Protein AF-A0A7J8LMG2-F1 (afdb_monomer)

Sequence (38 aa):
MLNGKDNNGFGWDEHRQLIIDEDAVWNSYISQKIEPLE

Organism: NCBI: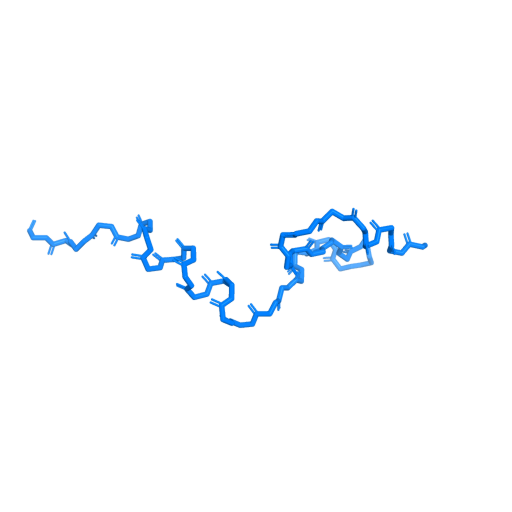txid34289

Solvent-accessible surface area (backbone atoms only — not comparable to full-atom values): 2640 Å² total; per-residue (Å²): 129,80,83,84,80,61,99,69,68,61,45,71,39,83,92,73,75,40,80,44,64,48,70,70,57,55,49,50,55,49,63,72,66,54,70,80,89,123

Structure (mmCIF, N/CA/C/O backbone):
data_AF-A0A7J8LMG2-F1
#
_entry.id   AF-A0A7J8LMG2-F1
#
loop_
_atom_site.group_PDB
_atom_site.id
_atom_site.type_symbol
_atom_site.label_atom_id
_atom_site.label_alt_id
_atom_site.label_comp_id
_atom_site.label_asym_id
_atom_site.label_entity_id
_atom_site.label_seq_id
_atom_site.pdbx_PDB_ins_code
_atom_site.Cartn_x
_atom_site.Cartn_y
_atom_site.Cartn_z
_atom_site.occupancy
_atom_site.B_iso_or_equiv
_atom_site.auth_seq_id
_atom_site.auth_comp_id
_atom_site.auth_asym_id
_atom_site.auth_atom_id
_atom_site.pdbx_PDB_model_num
ATOM 1 N N . MET A 1 1 ? 10.072 -1.767 -12.720 1.00 46.19 1 MET A N 1
ATOM 2 C CA . MET A 1 1 ? 8.844 -2.523 -13.031 1.00 46.19 1 MET A CA 1
ATOM 3 C C . MET A 1 1 ? 8.080 -2.637 -11.730 1.00 46.19 1 MET A C 1
ATOM 5 O O . MET A 1 1 ? 8.589 -3.272 -10.819 1.00 46.19 1 MET A O 1
ATOM 9 N N . LEU A 1 2 ? 6.935 -1.963 -11.608 1.00 54.53 2 LEU A N 1
ATOM 10 C CA . LEU A 1 2 ? 5.984 -2.275 -10.546 1.00 54.53 2 LEU A CA 1
ATOM 11 C C . LEU A 1 2 ? 5.414 -3.643 -10.926 1.00 54.53 2 LEU A C 1
ATOM 13 O O . LEU A 1 2 ? 4.611 -3.730 -11.853 1.00 54.53 2 LEU A O 1
ATOM 17 N N . ASN A 1 3 ? 5.911 -4.720 -10.319 1.00 53.22 3 ASN A N 1
ATOM 18 C CA . ASN A 1 3 ? 5.357 -6.060 -10.513 1.00 53.22 3 ASN A CA 1
ATOM 19 C C . ASN A 1 3 ? 4.017 -6.140 -9.764 1.00 53.22 3 ASN A C 1
ATOM 21 O O . ASN A 1 3 ? 3.878 -6.826 -8.761 1.00 53.22 3 ASN A O 1
ATOM 25 N N . GLY A 1 4 ? 3.041 -5.364 -10.242 1.00 53.88 4 GLY A N 1
ATOM 26 C CA . GLY A 1 4 ? 1.681 -5.261 -9.726 1.00 53.88 4 GLY A CA 1
ATOM 27 C C . GLY A 1 4 ? 0.849 -6.450 -10.175 1.00 53.88 4 GLY A C 1
ATOM 28 O O . GLY A 1 4 ? -0.033 -6.320 -11.023 1.00 53.88 4 GLY A O 1
ATOM 29 N N . LYS A 1 5 ? 1.165 -7.628 -9.642 1.00 53.62 5 LYS A N 1
ATOM 30 C CA . LYS A 1 5 ? 0.296 -8.793 -9.783 1.00 53.62 5 LYS A CA 1
ATOM 31 C C . LYS A 1 5 ? 0.164 -9.593 -8.498 1.00 53.62 5 LYS A C 1
ATOM 33 O O . LYS A 1 5 ? 0.039 -10.807 -8.553 1.00 53.62 5 LYS A O 1
ATOM 38 N N . ASP A 1 6 ? 0.088 -8.878 -7.382 1.00 50.00 6 ASP A N 1
ATOM 39 C CA . ASP A 1 6 ? -0.442 -9.414 -6.137 1.00 50.00 6 ASP A CA 1
ATOM 40 C C . ASP A 1 6 ? -1.752 -8.664 -5.859 1.00 50.00 6 ASP A C 1
ATOM 42 O O . ASP A 1 6 ? -1.792 -7.438 -5.782 1.00 50.00 6 ASP A O 1
ATOM 46 N N . ASN A 1 7 ? -2.853 -9.414 -5.847 1.00 54.06 7 ASN A N 1
ATOM 47 C CA . ASN A 1 7 ? -4.245 -8.970 -5.986 1.00 54.06 7 ASN A CA 1
ATOM 48 C C . ASN A 1 7 ? -4.814 -8.216 -4.764 1.00 54.06 7 ASN A C 1
ATOM 50 O O . ASN A 1 7 ? -5.915 -8.533 -4.319 1.00 54.06 7 ASN A O 1
ATOM 54 N N . ASN A 1 8 ? -4.087 -7.250 -4.201 1.00 61.25 8 ASN A N 1
ATOM 55 C CA . ASN A 1 8 ? -4.437 -6.656 -2.908 1.00 61.25 8 ASN A CA 1
ATOM 56 C C . ASN A 1 8 ? -4.619 -5.129 -2.908 1.00 61.25 8 ASN A C 1
ATOM 58 O O . ASN A 1 8 ? -4.737 -4.562 -1.831 1.00 61.25 8 ASN A O 1
ATOM 62 N N . GLY A 1 9 ? -4.638 -4.457 -4.065 1.00 71.44 9 GLY A N 1
ATOM 63 C CA . GLY A 1 9 ? -4.794 -2.990 -4.161 1.00 71.44 9 GLY A CA 1
ATOM 64 C C . GLY A 1 9 ? -3.518 -2.201 -3.843 1.00 71.44 9 GLY A C 1
ATOM 65 O O . GLY A 1 9 ? -3.232 -1.196 -4.483 1.00 71.44 9 GLY A O 1
ATOM 66 N N . PHE A 1 10 ? -2.675 -2.735 -2.960 1.00 74.94 10 PHE A N 1
ATOM 67 C CA . PHE A 1 10 ? -1.420 -2.114 -2.554 1.00 74.94 10 PHE A CA 1
ATOM 68 C C . PHE A 1 10 ? -0.279 -2.326 -3.559 1.00 74.94 10 PHE A C 1
ATOM 70 O O . PHE A 1 10 ? 0.034 -3.451 -3.954 1.00 74.94 10 PHE A O 1
ATOM 77 N N . 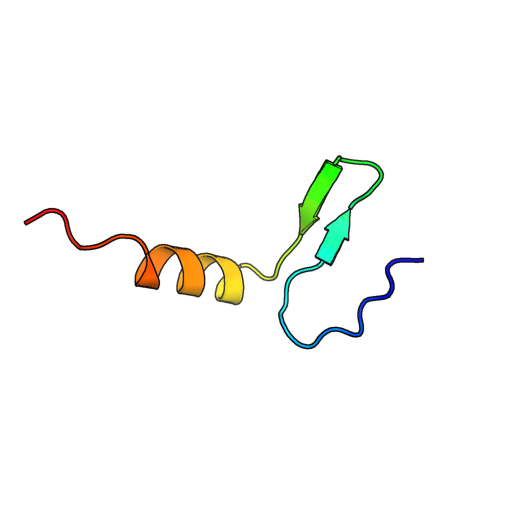GLY A 1 11 ? 0.414 -1.240 -3.894 1.00 82.56 11 GLY A N 1
ATOM 78 C CA . GLY A 1 11 ? 1.693 -1.211 -4.597 1.00 82.56 11 GLY A CA 1
ATOM 79 C C . GLY A 1 11 ? 2.763 -0.470 -3.792 1.00 82.56 11 GLY A C 1
ATOM 80 O O . GLY A 1 11 ? 2.465 0.334 -2.913 1.00 82.56 11 GLY A O 1
ATOM 81 N N . TRP A 1 12 ? 4.033 -0.727 -4.095 1.00 85.56 12 TRP A N 1
ATOM 82 C CA . TRP A 1 12 ? 5.166 -0.027 -3.486 1.00 85.56 12 TRP A CA 1
ATOM 83 C C . TRP A 1 12 ? 5.862 0.868 -4.514 1.00 85.56 12 TRP A C 1
ATOM 85 O O . TRP A 1 12 ? 6.236 0.401 -5.591 1.00 85.56 12 TRP A O 1
ATOM 95 N N . ASP A 1 13 ? 6.041 2.149 -4.189 1.00 84.50 13 ASP A N 1
ATOM 96 C CA . ASP A 1 13 ? 6.817 3.101 -4.986 1.00 84.50 13 ASP A CA 1
ATOM 97 C C . ASP A 1 13 ? 8.252 3.198 -4.463 1.00 84.50 13 ASP A C 1
ATOM 99 O O . ASP A 1 13 ? 8.538 3.881 -3.478 1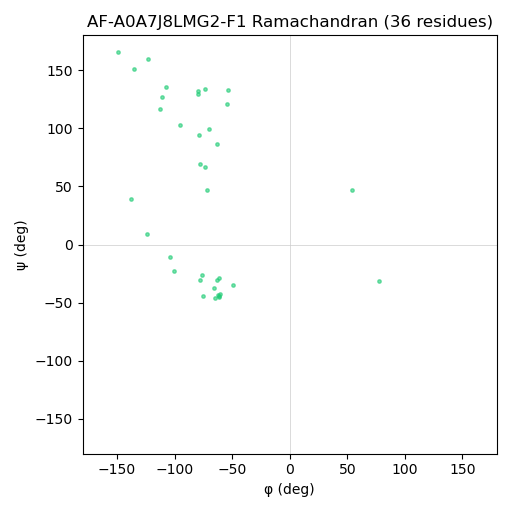.00 84.50 13 ASP A O 1
ATOM 103 N N . GLU A 1 14 ? 9.172 2.554 -5.180 1.00 86.50 14 GLU A N 1
ATOM 104 C CA . GLU A 1 14 ? 10.603 2.535 -4.864 1.00 86.50 14 GLU A CA 1
ATOM 105 C C . GLU A 1 14 ? 11.261 3.923 -4.892 1.00 86.50 14 GLU A C 1
ATOM 107 O O . GLU A 1 14 ? 12.239 4.160 -4.185 1.00 86.50 14 GLU A O 1
ATOM 112 N N . HIS A 1 15 ? 10.756 4.868 -5.692 1.00 88.62 15 HIS A N 1
ATOM 113 C CA . HIS A 1 15 ? 11.364 6.198 -5.802 1.00 88.62 15 HIS A CA 1
ATOM 114 C C . HIS A 1 15 ? 11.012 7.091 -4.622 1.00 88.62 15 HIS A C 1
ATOM 116 O O . HIS A 1 15 ? 11.786 7.975 -4.254 1.00 88.62 15 HIS A O 1
ATOM 122 N N . ARG A 1 16 ? 9.830 6.873 -4.051 1.00 86.44 16 ARG A N 1
ATOM 123 C CA . ARG A 1 16 ? 9.318 7.661 -2.932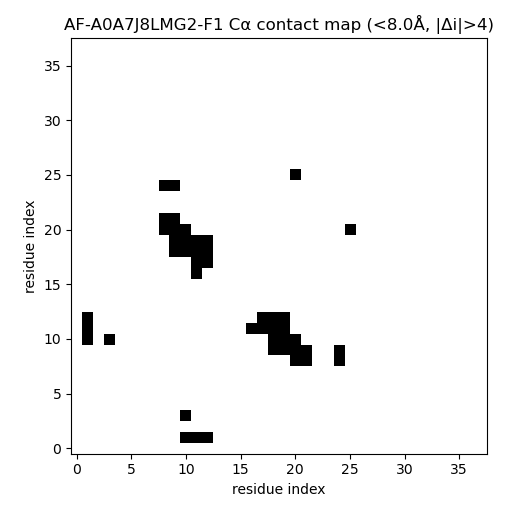 1.00 86.44 16 ARG A CA 1
ATOM 124 C C . ARG A 1 16 ? 9.418 6.930 -1.603 1.00 86.44 16 ARG A C 1
ATOM 126 O O . ARG A 1 16 ? 9.241 7.572 -0.576 1.00 86.44 16 ARG A O 1
ATOM 133 N N . GLN A 1 17 ? 9.739 5.634 -1.630 1.00 84.44 17 GLN A N 1
ATOM 134 C CA . GLN A 1 17 ? 9.752 4.752 -0.464 1.00 84.44 17 GLN A CA 1
ATOM 135 C C . GLN A 1 17 ? 8.397 4.795 0.267 1.00 84.44 17 GLN A C 1
ATOM 137 O O . GLN A 1 17 ? 8.331 4.986 1.481 1.00 84.44 17 GLN A O 1
ATOM 142 N N . LEU A 1 18 ? 7.306 4.685 -0.501 1.00 83.62 18 LEU A N 1
ATOM 143 C CA . LEU A 1 18 ? 5.929 4.813 -0.017 1.00 83.62 18 LEU A CA 1
ATOM 144 C C . LEU A 1 18 ? 5.027 3.712 -0.577 1.00 83.62 18 LEU A C 1
ATOM 146 O O . LEU A 1 18 ? 5.214 3.238 -1.697 1.00 83.62 18 LEU A O 1
ATOM 150 N N . ILE A 1 19 ? 4.001 3.362 0.201 1.00 81.44 19 ILE A N 1
ATOM 151 C CA . ILE A 1 19 ? 2.896 2.517 -0.255 1.00 81.44 19 ILE A CA 1
ATOM 152 C C . ILE A 1 19 ? 1.931 3.394 -1.057 1.00 81.44 19 ILE A C 1
ATOM 154 O O . ILE A 1 19 ? 1.528 4.462 -0.597 1.00 81.44 19 ILE A O 1
ATOM 158 N N . ILE A 1 20 ? 1.574 2.935 -2.251 1.00 80.94 20 ILE A N 1
ATOM 159 C CA . ILE A 1 20 ? 0.507 3.495 -3.078 1.00 80.94 20 ILE A CA 1
ATOM 160 C C . ILE A 1 20 ? -0.655 2.509 -3.039 1.00 80.94 20 ILE A C 1
ATOM 162 O O . ILE A 1 20 ? -0.445 1.307 -3.170 1.00 80.94 20 ILE A O 1
ATOM 166 N N . ASP A 1 21 ? -1.868 3.011 -2.870 1.00 80.69 21 ASP A N 1
ATOM 167 C CA . ASP A 1 21 ? -3.076 2.194 -2.847 1.00 80.69 21 ASP A CA 1
ATOM 168 C C . ASP A 1 21 ? -4.266 2.989 -3.393 1.00 80.69 21 ASP A C 1
ATOM 170 O O . ASP A 1 21 ? -4.198 4.214 -3.531 1.00 80.69 21 ASP A O 1
ATOM 174 N N . GLU A 1 22 ? -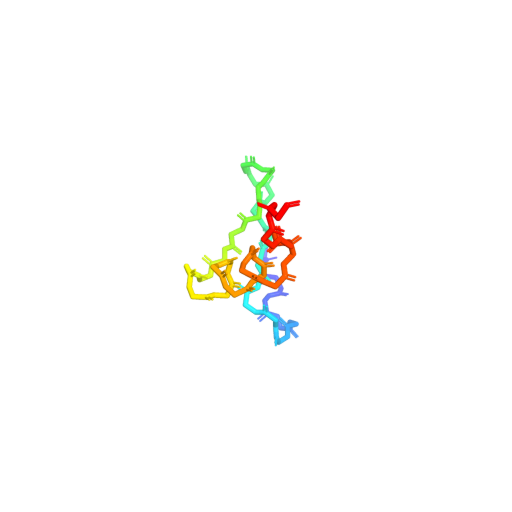5.352 2.292 -3.708 1.00 81.56 22 GLU A N 1
ATOM 175 C CA . GLU A 1 22 ? -6.642 2.919 -3.957 1.00 81.56 22 GLU A CA 1
ATOM 176 C C . GLU A 1 22 ? -7.254 3.389 -2.632 1.00 81.56 22 GLU A C 1
ATOM 178 O O . GLU A 1 22 ? -7.325 2.631 -1.664 1.00 81.56 22 GLU A O 1
ATOM 183 N N . ASP A 1 23 ? -7.774 4.621 -2.595 1.00 78.69 23 ASP A N 1
ATOM 184 C CA . ASP A 1 23 ? -8.356 5.222 -1.382 1.00 78.69 23 ASP A CA 1
ATOM 185 C C . ASP A 1 23 ? -9.374 4.299 -0.686 1.00 78.69 23 ASP A C 1
ATOM 187 O O . ASP A 1 23 ? -9.466 4.264 0.540 1.00 78.69 23 ASP A O 1
ATOM 191 N N . ALA A 1 24 ? -10.144 3.523 -1.455 1.00 76.50 24 ALA A N 1
ATOM 192 C CA . ALA A 1 24 ? -11.137 2.591 -0.928 1.00 76.50 24 ALA A CA 1
ATOM 193 C C . ALA A 1 24 ? -10.522 1.431 -0.120 1.00 76.50 24 ALA A C 1
ATOM 195 O O . ALA A 1 24 ? -11.094 1.016 0.892 1.00 76.50 24 ALA A O 1
ATOM 196 N N . VAL A 1 25 ? -9.365 0.922 -0.541 1.00 79.31 25 VAL A N 1
ATOM 197 C CA . VAL A 1 25 ? -8.671 -0.199 0.104 1.00 79.31 25 VAL A CA 1
ATOM 198 C C . VAL A 1 25 ? -7.997 0.285 1.393 1.00 79.31 25 VAL A C 1
ATOM 200 O O . VAL A 1 25 ? -8.201 -0.311 2.458 1.00 79.31 25 VAL A O 1
ATOM 203 N N . TRP A 1 26 ? -7.330 1.440 1.344 1.00 81.00 26 TRP A N 1
ATOM 204 C CA . TRP A 1 26 ? -6.729 2.079 2.515 1.00 81.00 26 TRP A CA 1
ATOM 205 C C . TRP A 1 26 ? -7.767 2.444 3.580 1.00 81.00 26 TRP A C 1
ATOM 207 O O . TRP A 1 26 ? -7.588 2.139 4.763 1.00 81.00 26 TRP A O 1
ATOM 217 N N . ASN A 1 27 ? -8.897 3.025 3.162 1.00 78.38 27 ASN A N 1
ATOM 218 C CA . ASN A 1 27 ? -9.996 3.359 4.065 1.00 78.38 27 ASN A CA 1
ATOM 219 C C . ASN A 1 27 ? -10.565 2.110 4.747 1.00 78.38 27 ASN A C 1
ATOM 221 O O . ASN A 1 27 ? -10.778 2.129 5.955 1.00 78.38 27 ASN A O 1
ATOM 225 N N . SER A 1 28 ? -10.750 1.004 4.017 1.00 79.12 28 SER A N 1
ATOM 226 C CA . SER A 1 28 ? -11.218 -0.255 4.608 1.00 79.12 28 SER A CA 1
ATOM 227 C C . SER A 1 28 ? -10.239 -0.808 5.650 1.00 79.12 28 SER A C 1
ATOM 229 O O . SER A 1 28 ? -10.663 -1.207 6.735 1.00 79.12 28 SER A O 1
ATOM 231 N N . TYR A 1 29 ? -8.933 -0.788 5.361 1.00 76.31 29 TYR A N 1
ATOM 232 C CA . TYR A 1 29 ? -7.905 -1.245 6.299 1.00 76.31 29 TYR A CA 1
ATOM 233 C C . TYR A 1 29 ? -7.893 -0.415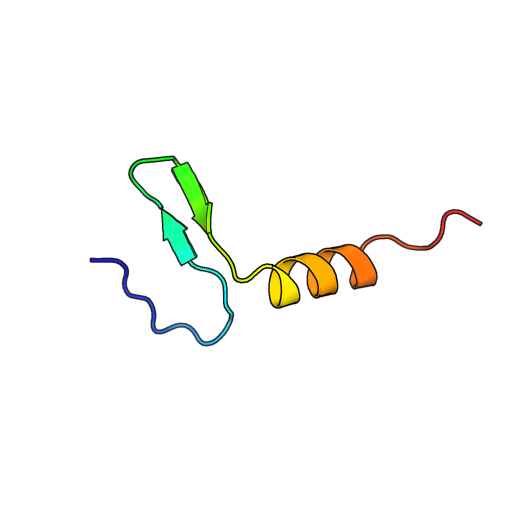 7.589 1.00 76.31 29 TYR A C 1
ATOM 235 O O . TYR A 1 29 ? -7.853 -0.973 8.687 1.00 76.31 29 T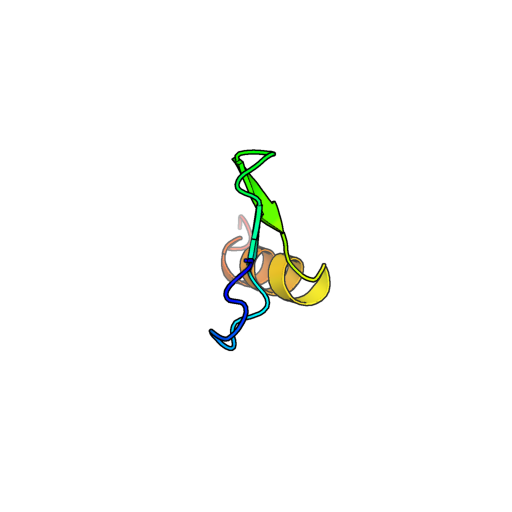YR A O 1
ATOM 243 N N . ILE A 1 30 ? -7.980 0.913 7.473 1.00 78.62 30 ILE A N 1
ATOM 244 C CA . ILE A 1 30 ? -8.047 1.810 8.632 1.00 78.62 30 ILE A CA 1
ATOM 245 C C . ILE A 1 30 ? -9.340 1.585 9.418 1.00 78.62 30 ILE A C 1
ATOM 247 O O . ILE A 1 30 ? -9.290 1.446 10.638 1.00 78.62 30 ILE A O 1
ATOM 251 N N . SER A 1 31 ? -10.488 1.502 8.743 1.00 76.62 31 SER A N 1
ATOM 252 C CA . SER A 1 31 ? -11.781 1.286 9.399 1.00 76.62 31 SER A CA 1
ATOM 253 C C . SER A 1 31 ? -11.870 -0.054 10.130 1.00 76.62 31 SER A C 1
ATOM 255 O O . SER A 1 31 ? -12.557 -0.137 11.139 1.00 76.62 31 SER A O 1
ATOM 257 N N . GLN A 1 32 ? -11.181 -1.096 9.657 1.00 73.31 32 GLN A N 1
ATOM 258 C CA . GLN A 1 32 ? -11.112 -2.384 10.356 1.00 73.31 32 GLN A CA 1
ATOM 259 C C . GLN A 1 32 ? -10.162 -2.365 11.560 1.00 73.31 32 GLN A C 1
ATOM 261 O O . GLN A 1 32 ? -10.310 -3.181 12.466 1.00 73.31 32 GLN A O 1
ATOM 266 N N . LYS A 1 33 ? -9.151 -1.489 11.548 1.00 68.94 33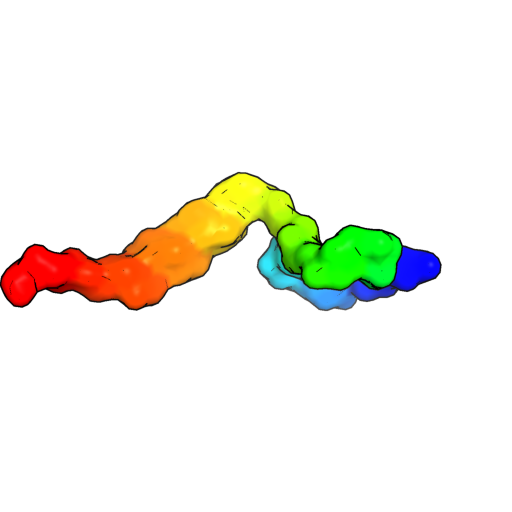 LYS A N 1
ATOM 267 C CA . LYS A 1 33 ? -8.053 -1.507 12.524 1.00 68.94 33 LYS A CA 1
ATOM 268 C C . LYS A 1 33 ? -8.195 -0.473 13.634 1.00 68.94 33 LYS A C 1
ATOM 270 O O . LYS A 1 33 ? -7.611 -0.648 14.701 1.00 68.94 33 LYS A O 1
ATOM 275 N N . ILE A 1 34 ? -8.953 0.589 13.393 1.00 69.75 34 ILE A N 1
ATOM 276 C CA . ILE A 1 34 ? -9.391 1.497 14.444 1.00 69.75 34 ILE A CA 1
ATOM 277 C C . ILE A 1 34 ? -10.571 0.817 15.143 1.00 69.75 34 ILE A C 1
ATOM 279 O O . ILE A 1 34 ? -11.710 0.922 14.692 1.00 69.75 34 ILE A O 1
ATOM 283 N N . GLU A 1 35 ? -10.296 0.096 16.235 1.00 64.62 35 GLU A N 1
ATOM 284 C CA . GLU A 1 35 ? -11.341 -0.172 17.228 1.00 64.62 35 GLU A CA 1
ATOM 285 C C . GLU A 1 35 ? -11.940 1.181 17.645 1.00 64.62 35 GLU A C 1
ATOM 287 O O . GLU A 1 35 ? -11.175 2.125 17.892 1.00 64.62 35 GLU A O 1
ATOM 292 N N . PRO A 1 36 ? -13.278 1.325 17.694 1.00 65.75 36 PRO A N 1
ATOM 293 C CA . PRO A 1 36 ? -13.879 2.495 18.308 1.00 65.75 36 PRO A CA 1
ATOM 294 C C . PRO A 1 36 ? -13.306 2.599 19.717 1.00 65.75 36 PRO A C 1
ATOM 296 O O . PRO A 1 36 ? -13.412 1.655 20.496 1.00 65.75 36 PRO A O 1
ATOM 299 N N . LEU A 1 37 ? -12.656 3.722 20.014 1.00 63.97 37 LEU A N 1
ATOM 300 C CA . LEU A 1 37 ? -12.321 4.093 21.380 1.00 63.97 37 LEU A CA 1
ATOM 301 C C . LEU A 1 37 ? -13.657 4.290 22.120 1.00 63.97 37 LEU A C 1
ATOM 303 O O . LEU A 1 37 ? -14.195 5.398 22.107 1.00 63.97 37 LEU A O 1
ATOM 307 N N . GLU A 1 38 ? -14.233 3.213 22.660 1.00 57.75 38 GLU A N 1
ATOM 308 C CA . GLU A 1 38 ? -15.177 3.288 23.784 1.00 57.75 38 GLU A CA 1
ATOM 309 C C . GLU A 1 38 ? -14.408 3.519 25.088 1.00 57.75 38 GLU A C 1
ATOM 311 O O . GLU A 1 38 ? -13.408 2.803 25.338 1.00 57.75 38 GLU A O 1
#

Mean predicted aligned error: 9.99 Å

pLDDT: mean 72.33, std 11.97, range [46.19, 88.62]

Secondary structure (DSSP, 8-state):
-----SSSS-EEETTTTEEE--HHHHHHHHHHHS----

Foldseek 3Di:
DFPPPDPQQWTADPVVRDIDGDPVSVVVVVVVPPDPPD

Radius of gyration: 12.73 Å; Cα contacts (8 Å, |Δi|>4): 23; chains: 1; bounding box: 26×17×37 Å

Nearest PDB structures (foldseek):
  2els-assembly1_A  TM=3.932E-01  e=9.131E+00  Homo sapiens
  8tlo-assembly1_A  TM=3.971E-01  e=9.810E+00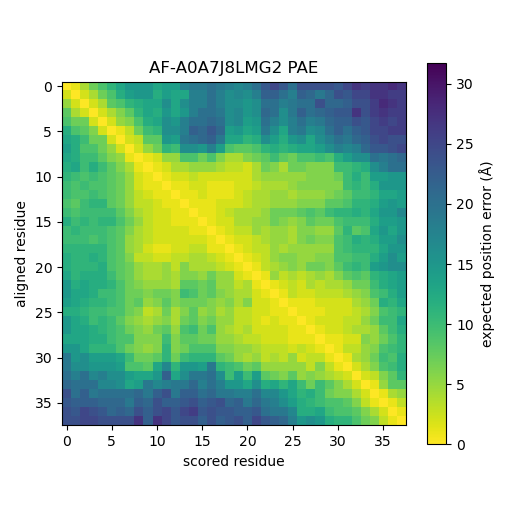  Homo sapiens